Protein AF-A0A967FCB0-F1 (afd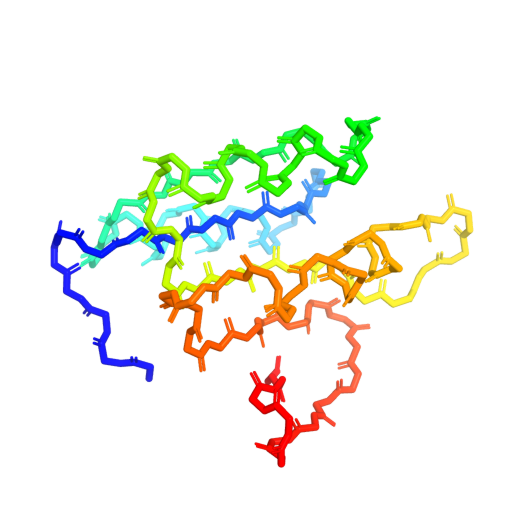b_monomer_lite)

Secondary structure (DSSP, 8-state):
----TT-EEEEE--S-HHHHHHHHHHHTTSEEEE--TTS-HHHHHHHHHHHTEEEEEEE--BTTB-HHHHHHHHGGG-TT--EEEEETS--BGGGTB-

Foldseek 3Di:
DPAAAAAEEEEADDPDPVVVCCVVVCNVGYHYHYDDLPDALVVVLVSCQVSLHQEYEWEDDDPPGCGNVSCVVNVVVRPNHQAYEYHPDDADVVVRYD

Radius of gyration: 12.09 Å; chains: 1; bounding box: 29×24×26 Å

Structure (mmCIF, N/CA/C/O backbone):
data_AF-A0A967FCB0-F1
#
_entry.id   AF-A0A967FCB0-F1
#
loop_
_atom_site.group_PDB
_atom_site.id
_atom_site.type_symbol
_atom_site.label_atom_id
_atom_site.label_alt_id
_atom_site.label_comp_id
_atom_site.label_asym_id
_atom_site.label_entity_id
_atom_site.label_seq_id
_atom_site.pdbx_PDB_ins_code
_atom_site.Cartn_x
_atom_site.Cartn_y
_atom_site.Cartn_z
_atom_site.occupancy
_atom_site.B_iso_or_equiv
_atom_site.auth_seq_id
_atom_site.auth_comp_id
_atom_site.auth_asym_id
_atom_site.auth_atom_id
_atom_site.pdbx_PDB_model_num
ATOM 1 N N . LEU A 1 1 ? -2.836 -8.493 10.810 1.00 89.00 1 LEU A N 1
ATOM 2 C CA . LEU A 1 1 ? -2.879 -7.026 10.582 1.00 89.00 1 LEU A CA 1
ATOM 3 C C . LEU A 1 1 ? -4.014 -6.307 11.327 1.00 89.00 1 LEU A C 1
ATOM 5 O O . LEU A 1 1 ? -3.859 -5.125 11.602 1.00 89.00 1 LEU A O 1
ATOM 9 N N . GLY A 1 2 ? -5.119 -6.981 11.696 1.00 93.62 2 GLY A N 1
ATOM 10 C CA . GLY A 1 2 ? -6.160 -6.385 12.555 1.00 93.62 2 GLY A CA 1
ATOM 11 C C . GLY A 1 2 ? -6.914 -5.220 11.903 1.00 93.62 2 GLY A C 1
ATOM 12 O O . GLY A 1 2 ? -7.142 -4.202 12.554 1.00 93.62 2 GLY A O 1
ATOM 13 N N . ILE A 1 3 ? -7.216 -5.360 10.610 1.00 96.62 3 ILE A N 1
ATOM 14 C CA . ILE A 1 3 ? -7.931 -4.371 9.796 1.00 96.62 3 ILE A CA 1
ATOM 15 C C . ILE A 1 3 ? -9.432 -4.592 9.950 1.00 96.62 3 ILE A C 1
ATOM 17 O O . ILE A 1 3 ? -9.886 -5.736 9.935 1.00 96.62 3 ILE A O 1
ATOM 21 N N . GLY A 1 4 ? -10.176 -3.504 10.122 1.00 97.44 4 GLY A N 1
ATOM 22 C CA . GLY A 1 4 ? -11.634 -3.507 10.155 1.00 97.44 4 GLY A CA 1
ATOM 23 C C . GLY A 1 4 ? -12.267 -2.540 9.146 1.00 97.44 4 GLY A C 1
ATOM 24 O O . GLY A 1 4 ? -11.556 -1.810 8.457 1.00 97.44 4 GLY A O 1
ATOM 25 N N . PRO A 1 5 ? -13.610 -2.457 9.114 1.00 98.00 5 PRO A N 1
ATOM 26 C CA . PRO A 1 5 ? -14.362 -1.815 8.024 1.00 98.00 5 PRO A CA 1
ATOM 27 C C . PRO A 1 5 ? -14.098 -0.320 7.794 1.00 98.00 5 PRO A C 1
ATOM 29 O O . PRO A 1 5 ? -14.519 0.231 6.784 1.00 98.00 5 PRO A O 1
ATOM 32 N N . LYS A 1 6 ? -13.453 0.360 8.748 1.00 97.94 6 LYS A N 1
ATOM 33 C CA . LYS A 1 6 ? -13.115 1.793 8.677 1.00 97.94 6 LYS A CA 1
ATOM 34 C C . LYS A 1 6 ? -11.628 2.053 8.442 1.00 97.94 6 LYS A C 1
ATOM 36 O O . LYS A 1 6 ? -11.213 3.205 8.394 1.00 97.94 6 LYS A O 1
ATOM 41 N N . ASP A 1 7 ? -10.825 1.000 8.372 1.00 98.50 7 ASP A N 1
ATOM 42 C CA . ASP A 1 7 ? -9.388 1.112 8.192 1.00 98.50 7 ASP A CA 1
ATOM 43 C C . AS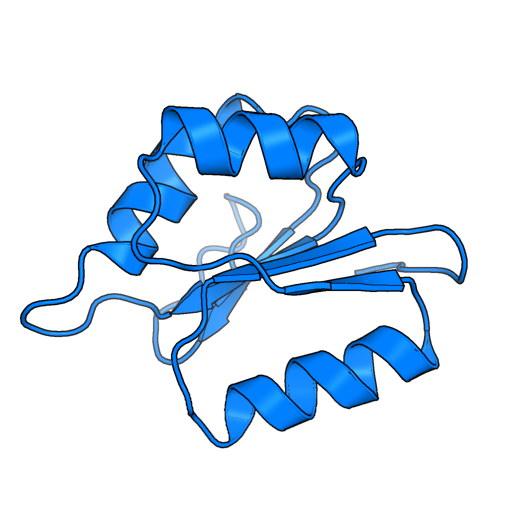P A 1 7 ? -9.043 1.176 6.707 1.00 98.50 7 ASP A C 1
ATOM 45 O O . ASP A 1 7 ? -9.622 0.453 5.894 1.00 98.50 7 ASP A O 1
ATOM 49 N N . VAL A 1 8 ? -8.066 2.018 6.369 1.00 98.75 8 VAL A N 1
ATOM 50 C CA . VAL A 1 8 ? -7.638 2.212 4.984 1.00 98.75 8 VAL A CA 1
ATOM 51 C C . VAL A 1 8 ? -6.421 1.357 4.647 1.00 98.75 8 VAL A C 1
ATOM 53 O O . VAL A 1 8 ? -5.407 1.371 5.355 1.00 98.75 8 VAL A O 1
ATOM 56 N N . ILE A 1 9 ? -6.518 0.650 3.524 1.00 98.81 9 ILE A N 1
ATOM 57 C CA . ILE A 1 9 ? -5.431 -0.070 2.867 1.00 98.81 9 ILE A CA 1
ATOM 58 C C . ILE A 1 9 ? -5.081 0.708 1.600 1.00 98.81 9 ILE A C 1
ATOM 60 O O . ILE A 1 9 ? -5.835 0.691 0.629 1.00 98.81 9 ILE A O 1
ATOM 64 N N . SER A 1 10 ? -3.938 1.386 1.597 1.00 98.81 10 SER A N 1
ATOM 65 C CA . SER A 1 10 ? -3.436 2.050 0.394 1.00 98.81 10 SER A CA 1
ATOM 66 C C . SER A 1 10 ? -2.506 1.126 -0.371 1.00 98.81 10 SER A C 1
ATOM 68 O O . SER A 1 10 ? -1.788 0.337 0.244 1.00 98.81 10 SER A O 1
ATOM 70 N N . TYR A 1 11 ? -2.462 1.232 -1.699 1.00 98.69 11 TYR A N 1
ATOM 71 C CA . TYR A 1 11 ? -1.461 0.503 -2.473 1.00 98.69 11 TYR A CA 1
ATOM 72 C C . TYR A 1 11 ? -0.795 1.328 -3.574 1.00 98.69 11 TYR A C 1
ATOM 74 O O . TYR A 1 11 ? -1.419 2.166 -4.220 1.00 98.69 11 TYR A O 1
ATOM 82 N N . LEU A 1 12 ? 0.483 1.024 -3.798 1.00 98.31 12 LEU A N 1
ATOM 83 C CA . LEU A 1 12 ? 1.351 1.514 -4.863 1.00 98.31 12 LEU A CA 1
ATOM 84 C C . LEU A 1 12 ? 1.782 0.307 -5.701 1.00 98.31 12 LEU A C 1
ATOM 86 O O . LEU A 1 12 ? 2.893 -0.204 -5.569 1.00 98.31 12 LEU A O 1
ATOM 90 N N . LEU A 1 13 ? 0.867 -0.204 -6.520 1.00 98.19 13 LEU A N 1
ATOM 91 C CA . LEU A 1 13 ? 1.100 -1.374 -7.362 1.00 98.19 13 LEU A CA 1
ATOM 92 C C . LEU A 1 13 ? 0.806 -1.029 -8.826 1.00 98.19 13 LEU A C 1
ATOM 94 O O . LEU A 1 13 ? -0.166 -0.320 -9.092 1.00 98.19 13 LEU A O 1
ATOM 98 N N . PRO A 1 14 ? 1.610 -1.530 -9.782 1.00 95.25 14 PRO A N 1
ATOM 99 C CA . PRO A 1 14 ? 1.255 -1.493 -11.197 1.00 95.25 14 PRO A CA 1
ATOM 100 C C . PRO A 1 14 ? 0.147 -2.517 -11.506 1.00 95.25 14 PRO A C 1
ATOM 102 O O . PRO A 1 14 ? -0.416 -3.135 -10.605 1.00 95.25 14 PRO A O 1
ATOM 105 N N . ASN A 1 15 ? -0.177 -2.732 -12.782 1.00 93.56 15 ASN A N 1
ATOM 106 C CA . ASN A 1 15 ? -1.184 -3.719 -13.190 1.00 93.56 15 ASN A CA 1
ATOM 107 C C . ASN A 1 15 ? -0.629 -5.153 -13.103 1.00 93.56 15 ASN A C 1
ATOM 109 O O . ASN A 1 15 ? -0.139 -5.701 -14.088 1.00 93.56 15 ASN A O 1
ATOM 113 N N . LEU A 1 16 ? -0.708 -5.750 -11.911 1.00 94.69 16 LEU A N 1
ATOM 114 C CA . LEU A 1 16 ? -0.294 -7.122 -11.607 1.00 94.69 16 LEU A CA 1
ATOM 115 C C . LEU A 1 16 ? -1.495 -7.954 -11.122 1.00 94.69 16 LEU A C 1
ATOM 117 O O . LEU A 1 16 ? -2.489 -7.389 -10.651 1.00 94.69 16 LEU A 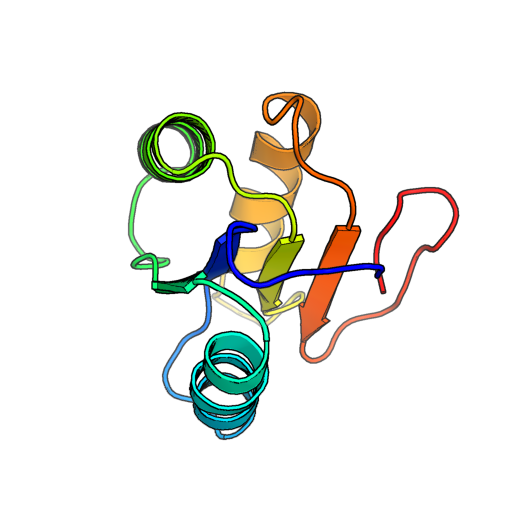O 1
ATOM 121 N N . PRO A 1 17 ? -1.417 -9.297 -11.142 1.00 96.88 17 PRO A N 1
ATOM 122 C CA . PRO A 1 17 ? -2.414 -10.140 -10.479 1.00 96.88 17 PRO A CA 1
ATOM 123 C C . PRO A 1 17 ? -2.609 -9.778 -8.997 1.00 96.88 17 PRO A C 1
ATOM 125 O O . PRO A 1 17 ? -3.738 -9.663 -8.527 1.00 96.88 17 PRO A O 1
ATOM 128 N N . GLN A 1 18 ? -1.519 -9.490 -8.280 1.00 97.44 18 GLN A N 1
ATOM 129 C CA . GLN A 1 18 ? -1.538 -9.111 -6.864 1.00 97.44 18 GLN A CA 1
ATOM 130 C C . GLN A 1 18 ? -2.334 -7.828 -6.609 1.00 97.44 18 GLN A C 1
ATOM 132 O O . GLN A 1 18 ? -2.965 -7.711 -5.564 1.00 97.44 18 GLN A O 1
ATOM 137 N N . THR A 1 19 ? -2.371 -6.898 -7.565 1.00 98.00 19 THR A N 1
ATOM 138 C CA . THR A 1 19 ? -3.172 -5.669 -7.469 1.00 98.00 19 THR A CA 1
ATOM 139 C C . THR A 1 19 ? -4.655 -5.981 -7.316 1.00 98.00 19 THR A C 1
ATOM 141 O O . THR A 1 19 ? -5.333 -5.357 -6.507 1.00 98.00 19 THR A O 1
ATOM 144 N N . HIS A 1 20 ? -5.145 -7.008 -8.011 1.00 98.06 20 HIS A N 1
ATOM 145 C CA . HIS A 1 20 ? -6.538 -7.446 -7.917 1.00 98.06 20 HIS A CA 1
ATOM 146 C C . HIS A 1 20 ? -6.815 -8.160 -6.590 1.00 98.06 20 HIS A C 1
ATOM 148 O O . HIS A 1 20 ? -7.869 -7.963 -5.990 1.00 98.06 20 HIS A O 1
ATOM 154 N N . TYR A 1 21 ? -5.849 -8.938 -6.088 1.00 97.19 21 TYR A N 1
ATOM 155 C CA . TYR A 1 21 ? -5.961 -9.576 -4.772 1.00 97.19 21 TYR A CA 1
ATOM 156 C C . TYR A 1 21 ? -6.014 -8.548 -3.643 1.00 97.19 21 TYR A C 1
ATOM 158 O O . TYR A 1 21 ? -6.811 -8.694 -2.722 1.00 97.19 21 TYR A O 1
ATOM 166 N N . VAL A 1 22 ? -5.197 -7.495 -3.728 1.00 97.88 22 VAL A N 1
ATOM 167 C CA . VAL A 1 22 ? -5.202 -6.396 -2.756 1.00 97.88 22 VAL A CA 1
ATOM 168 C C . VAL A 1 22 ? -6.494 -5.597 -2.851 1.00 97.88 22 VAL A C 1
ATOM 170 O O . VAL A 1 22 ? -7.073 -5.292 -1.814 1.00 97.88 22 VAL A O 1
ATOM 173 N N . LEU A 1 23 ? -6.964 -5.297 -4.066 1.00 98.31 23 LEU A N 1
ATOM 174 C CA . LEU A 1 23 ? -8.207 -4.561 -4.275 1.00 98.31 23 LEU A CA 1
ATOM 175 C C . LEU A 1 23 ? -9.402 -5.303 -3.668 1.00 98.31 23 LEU A C 1
ATOM 177 O O . LEU A 1 23 ? -10.001 -4.823 -2.713 1.00 98.31 23 LEU A O 1
ATOM 181 N N . TRP A 1 24 ? -9.706 -6.510 -4.140 1.00 97.94 24 TRP A N 1
ATOM 182 C CA . TRP A 1 24 ? -10.901 -7.224 -3.677 1.00 97.94 24 TRP A CA 1
ATOM 183 C C . TRP A 1 24 ? -10.751 -7.783 -2.262 1.00 97.94 24 TRP A C 1
ATOM 185 O O . TRP A 1 24 ? -11.695 -7.756 -1.476 1.00 97.94 24 TRP A O 1
ATOM 195 N N . GLY A 1 25 ? -9.561 -8.277 -1.909 1.00 97.06 25 GLY A N 1
ATOM 196 C CA . GLY A 1 25 ? -9.290 -8.785 -0.566 1.00 97.06 25 GLY A CA 1
ATOM 197 C C . GLY A 1 25 ? -9.290 -7.678 0.488 1.00 97.06 25 GLY A C 1
ATOM 198 O O . GLY A 1 25 ? -9.753 -7.896 1.605 1.00 97.06 25 GLY A O 1
ATOM 199 N N . GLY A 1 26 ? -8.813 -6.483 0.132 1.00 97.69 26 GLY A N 1
ATOM 200 C CA . GLY A 1 26 ? -8.887 -5.308 0.990 1.00 97.69 26 GLY A CA 1
ATOM 201 C C . GLY A 1 26 ? -10.319 -4.803 1.153 1.00 97.69 26 GLY A C 1
ATOM 202 O O . GLY A 1 26 ? -10.747 -4.576 2.282 1.00 97.69 26 GLY A O 1
ATOM 203 N N . GLU A 1 27 ? -11.083 -4.704 0.060 1.00 98.06 27 GLU A N 1
ATOM 204 C CA . GLU A 1 27 ? -12.493 -4.276 0.079 1.00 98.06 27 GLU A CA 1
ATOM 205 C C . GLU A 1 27 ? -13.394 -5.234 0.867 1.00 98.06 27 GLU A C 1
ATOM 207 O O . GLU A 1 27 ? -14.403 -4.816 1.431 1.00 98.06 27 GLU A O 1
ATOM 212 N N . ALA A 1 28 ? -13.015 -6.510 0.975 1.00 97.88 28 ALA A N 1
ATOM 213 C CA . ALA A 1 28 ? -13.739 -7.474 1.796 1.00 97.88 28 ALA A CA 1
ATOM 214 C C . ALA A 1 28 ? -13.715 -7.141 3.303 1.00 97.88 28 ALA A C 1
ATOM 216 O O . ALA A 1 28 ? -14.558 -7.645 4.046 1.00 97.88 28 ALA A O 1
ATOM 217 N N . VAL A 1 29 ? -12.755 -6.332 3.778 1.00 97.12 29 VAL A N 1
ATOM 218 C CA . VAL A 1 29 ? -12.553 -6.066 5.217 1.00 97.12 29 VAL A CA 1
ATOM 219 C C . VAL A 1 29 ? -12.389 -4.592 5.586 1.00 97.12 29 VAL A C 1
ATOM 221 O O . VAL A 1 29 ? -12.542 -4.258 6.760 1.00 97.12 29 VAL A O 1
ATOM 224 N N . GLY A 1 30 ? -12.070 -3.718 4.632 1.00 97.94 30 GLY A N 1
ATOM 225 C CA . GLY A 1 30 ? -11.748 -2.312 4.862 1.00 97.94 30 GLY A CA 1
ATOM 226 C C . GLY A 1 30 ? -11.921 -1.459 3.605 1.00 97.94 30 GLY A C 1
ATOM 227 O O . GLY A 1 30 ? -12.582 -1.855 2.649 1.00 97.94 30 GLY A O 1
ATOM 228 N N . ILE A 1 31 ? -11.331 -0.266 3.615 1.00 98.75 31 ILE A N 1
ATOM 229 C CA . ILE A 1 31 ? -11.425 0.696 2.512 1.00 98.75 31 ILE A CA 1
ATOM 230 C C . ILE A 1 31 ? -10.126 0.638 1.715 1.00 98.75 31 ILE A C 1
ATOM 232 O O . ILE A 1 31 ? -9.053 0.907 2.257 1.00 98.75 31 ILE A O 1
ATOM 236 N N . VAL A 1 32 ? -10.208 0.312 0.428 1.00 98.69 32 VAL A N 1
ATOM 237 C CA . VAL A 1 32 ? -9.028 0.308 -0.439 1.00 98.69 32 VAL A CA 1
ATOM 238 C C . VAL A 1 32 ? -8.835 1.675 -1.079 1.00 98.69 32 VAL A C 1
ATOM 240 O O . VAL A 1 32 ? -9.770 2.275 -1.601 1.00 98.69 32 VAL A O 1
ATOM 243 N N . ASN A 1 33 ? -7.597 2.157 -1.040 1.00 98.69 33 ASN A N 1
ATOM 244 C CA . ASN A 1 33 ? -7.172 3.424 -1.617 1.00 98.69 33 ASN A CA 1
ATOM 245 C C . ASN A 1 33 ? -6.033 3.183 -2.629 1.00 98.69 33 ASN A C 1
ATOM 247 O O . ASN A 1 33 ? -4.853 3.199 -2.266 1.00 98.69 33 ASN A O 1
ATOM 251 N N . PRO A 1 34 ? -6.357 2.913 -3.904 1.00 98.38 34 PRO A N 1
ATOM 252 C CA . PRO A 1 34 ? -5.362 2.825 -4.966 1.00 98.38 34 PRO A CA 1
ATOM 253 C C . PRO A 1 34 ? -4.658 4.171 -5.162 1.00 98.38 34 PRO A C 1
ATOM 255 O O . PRO A 1 34 ? -5.315 5.189 -5.373 1.00 98.38 34 PRO A O 1
ATOM 258 N N . ILE A 1 35 ? -3.325 4.188 -5.153 1.00 98.50 35 ILE A N 1
ATOM 259 C CA . ILE A 1 35 ? -2.540 5.403 -5.395 1.00 98.50 35 ILE A CA 1
ATOM 260 C C . ILE A 1 35 ? -1.685 5.201 -6.642 1.00 98.50 35 ILE A C 1
ATOM 262 O O . ILE A 1 35 ? -1.019 4.179 -6.798 1.00 98.50 35 ILE A O 1
ATOM 266 N N . ASN A 1 36 ? -1.678 6.194 -7.535 1.00 97.62 36 ASN A N 1
ATOM 267 C CA . ASN A 1 36 ? -0.827 6.165 -8.720 1.00 97.62 36 ASN A CA 1
ATOM 268 C C . ASN A 1 36 ? 0.666 6.168 -8.305 1.00 97.62 36 ASN A C 1
ATOM 270 O O . ASN A 1 36 ? 1.134 7.171 -7.758 1.00 97.62 36 ASN A O 1
ATOM 274 N N . PRO A 1 37 ? 1.443 5.105 -8.602 1.00 96.00 37 PRO A N 1
ATOM 275 C CA . PRO A 1 37 ? 2.852 5.010 -8.207 1.00 96.00 37 PRO A CA 1
ATOM 276 C C . PRO A 1 37 ? 3.774 6.019 -8.914 1.00 96.00 37 PRO A C 1
ATOM 278 O O . PRO A 1 37 ? 4.922 6.219 -8.500 1.00 96.00 37 PRO A O 1
ATOM 281 N N . LEU A 1 38 ? 3.296 6.664 -9.982 1.00 96.00 38 LEU A N 1
ATOM 282 C CA . LEU A 1 38 ? 4.048 7.683 -10.715 1.00 96.00 38 LEU A CA 1
ATOM 283 C C . LEU A 1 38 ? 4.065 9.043 -10.009 1.00 96.00 38 LEU A C 1
ATOM 285 O O . LEU A 1 38 ? 4.875 9.885 -10.376 1.00 96.00 38 LEU A O 1
ATOM 289 N N . LEU A 1 39 ? 3.231 9.250 -8.988 1.00 98.19 39 LEU A N 1
ATOM 290 C CA . LEU A 1 39 ? 3.238 10.483 -8.203 1.00 98.19 39 LEU A CA 1
ATOM 291 C C . LEU A 1 39 ? 4.548 10.660 -7.426 1.00 98.19 39 LEU A C 1
ATOM 293 O O . LEU A 1 39 ? 5.259 9.695 -7.122 1.00 98.19 39 LEU A O 1
ATOM 297 N N . GLU A 1 40 ? 4.851 11.907 -7.083 1.00 97.75 40 GLU A N 1
ATOM 298 C CA . GLU A 1 40 ? 5.982 12.240 -6.222 1.00 97.75 40 GLU A CA 1
ATOM 299 C C . GLU A 1 40 ? 5.773 11.705 -4.793 1.00 97.75 40 GLU A C 1
ATOM 301 O O . GLU A 1 40 ? 4.631 11.658 -4.316 1.00 97.75 40 GLU A O 1
ATOM 306 N N . PRO A 1 41 ? 6.850 11.333 -4.066 1.00 98.12 41 PRO A N 1
ATOM 307 C CA . PRO A 1 41 ? 6.746 10.823 -2.698 1.00 98.12 41 PRO A CA 1
ATOM 308 C C . PRO A 1 41 ? 5.938 11.740 -1.771 1.00 98.12 41 PRO A C 1
ATOM 310 O O . PRO A 1 41 ? 5.131 11.262 -0.977 1.00 98.12 41 PRO A O 1
ATOM 313 N N . SER A 1 42 ? 6.108 13.061 -1.889 1.00 97.81 42 SER A N 1
ATOM 314 C CA . SER A 1 42 ? 5.384 14.045 -1.076 1.00 97.81 42 SER A CA 1
ATOM 315 C C . SER A 1 42 ? 3.870 13.973 -1.283 1.00 97.81 42 SER A C 1
ATOM 317 O O . SER A 1 42 ? 3.129 13.984 -0.302 1.00 97.81 42 SER A O 1
ATOM 319 N N . THR A 1 43 ? 3.414 13.829 -2.528 1.00 98.56 43 THR A N 1
ATOM 320 C CA . THR A 1 43 ? 1.993 13.689 -2.869 1.00 98.56 43 THR A CA 1
ATOM 321 C C . THR A 1 43 ? 1.439 12.346 -2.403 1.00 98.56 43 THR A C 1
ATOM 323 O O . THR A 1 43 ? 0.344 12.292 -1.849 1.00 98.56 43 THR A O 1
ATOM 326 N N . ILE A 1 44 ? 2.200 11.257 -2.561 1.00 98.69 44 ILE A N 1
ATOM 327 C CA . ILE A 1 44 ? 1.801 9.940 -2.042 1.00 98.69 44 ILE A CA 1
ATOM 328 C C . ILE A 1 44 ? 1.628 10.006 -0.519 1.00 98.69 44 ILE A C 1
ATOM 330 O O . ILE A 1 44 ? 0.611 9.552 0.002 1.00 98.69 44 ILE A O 1
ATOM 334 N N . ARG A 1 45 ? 2.588 10.607 0.196 1.00 98.56 45 ARG A N 1
ATOM 335 C CA . ARG A 1 45 ? 2.519 10.825 1.649 1.00 98.56 45 ARG A CA 1
ATOM 336 C C . ARG A 1 45 ? 1.263 11.601 2.036 1.00 98.56 45 ARG A C 1
ATOM 338 O O . ARG A 1 45 ? 0.578 11.196 2.969 1.00 98.56 45 ARG A O 1
ATOM 345 N N . GLU A 1 46 ? 0.945 12.684 1.330 1.00 98.50 46 GLU A N 1
ATOM 346 C CA . GLU A 1 46 ? -0.248 13.499 1.593 1.00 98.50 46 GLU A CA 1
ATOM 347 C C . GLU A 1 46 ? -1.545 12.717 1.398 1.00 98.50 46 GLU A C 1
ATOM 349 O O . GLU A 1 46 ? -2.412 12.765 2.269 1.00 98.50 46 GLU A O 1
ATOM 354 N N . ILE A 1 47 ? -1.654 11.932 0.323 1.00 98.62 47 ILE A N 1
ATOM 355 C CA . ILE A 1 47 ? -2.807 11.054 0.089 1.00 98.62 47 ILE A CA 1
ATOM 356 C C . ILE A 1 47 ? -2.908 9.997 1.197 1.00 98.62 47 ILE A C 1
ATOM 358 O O . ILE A 1 47 ? -3.987 9.781 1.755 1.00 98.62 47 ILE A O 1
ATOM 362 N N . CYS A 1 48 ? -1.795 9.352 1.554 1.00 98.62 48 CYS A N 1
ATOM 363 C CA . CYS A 1 48 ? -1.764 8.347 2.615 1.00 98.62 48 CYS A CA 1
ATOM 364 C C . CYS A 1 48 ? -2.173 8.933 3.975 1.00 98.62 48 CYS A C 1
ATOM 366 O O . CYS A 1 48 ? -2.934 8.310 4.716 1.00 98.62 48 CYS A O 1
ATOM 368 N N . HIS A 1 49 ? -1.698 10.138 4.291 1.00 98.12 49 HIS A N 1
ATOM 369 C CA . HIS A 1 49 ? -2.035 10.843 5.521 1.00 98.12 49 HIS A CA 1
ATOM 370 C C . HIS A 1 49 ? -3.510 11.265 5.542 1.00 98.12 49 HIS A C 1
ATOM 372 O O . HIS A 1 49 ? -4.214 10.976 6.506 1.00 98.12 49 HIS A O 1
ATOM 378 N N . ALA A 1 50 ? -3.998 11.896 4.471 1.00 98.12 50 ALA A N 1
ATOM 379 C CA . ALA A 1 50 ? -5.383 12.358 4.363 1.00 98.12 50 ALA A CA 1
ATOM 380 C C . ALA A 1 50 ? -6.397 11.205 4.412 1.00 98.12 50 ALA A C 1
ATOM 382 O O . ALA A 1 50 ? -7.478 11.358 4.975 1.00 98.12 50 ALA A O 1
ATOM 383 N N . SER A 1 51 ? -6.037 10.044 3.863 1.00 97.94 51 SER A N 1
ATOM 384 C CA . SER A 1 51 ? -6.868 8.837 3.911 1.00 97.94 51 SER A CA 1
ATOM 385 C C . SER A 1 51 ? -6.769 8.068 5.232 1.00 97.94 51 SER A C 1
ATOM 387 O O . SER A 1 51 ? -7.574 7.178 5.467 1.00 97.94 51 SER A O 1
ATOM 389 N N . GLY A 1 52 ? -5.810 8.372 6.113 1.00 97.69 52 GLY A N 1
ATOM 390 C CA . GLY A 1 52 ? -5.601 7.581 7.329 1.00 97.69 52 GLY A CA 1
ATOM 391 C C . GLY A 1 52 ? -5.109 6.161 7.026 1.00 97.69 52 GLY A C 1
ATOM 392 O O . GLY A 1 52 ? -5.577 5.192 7.625 1.00 97.69 52 GLY A O 1
ATOM 393 N N . THR A 1 53 ? -4.179 6.034 6.075 1.00 98.62 53 THR A N 1
ATOM 394 C CA . THR A 1 53 ? -3.599 4.749 5.658 1.00 98.62 53 THR A CA 1
ATOM 395 C C . THR A 1 53 ? -3.055 3.968 6.852 1.00 98.62 53 THR A C 1
ATOM 397 O O . THR A 1 53 ? -2.141 4.419 7.542 1.00 98.62 53 THR A O 1
ATOM 400 N N . LYS A 1 54 ? -3.593 2.763 7.056 1.00 98.50 54 LYS A N 1
ATOM 401 C CA . LYS A 1 54 ? -3.205 1.846 8.134 1.00 98.50 54 LYS A CA 1
ATOM 402 C C . LYS A 1 54 ? -2.310 0.715 7.643 1.00 98.50 54 LYS A C 1
ATOM 404 O O . LYS A 1 54 ? -1.464 0.235 8.395 1.00 98.50 54 LYS A O 1
ATOM 409 N N . VAL A 1 55 ? -2.477 0.309 6.387 1.00 98.62 55 VAL A N 1
ATOM 410 C CA . VAL A 1 55 ? -1.594 -0.631 5.685 1.00 98.62 55 VAL A CA 1
ATOM 411 C C . VAL A 1 55 ? -1.231 -0.031 4.338 1.00 98.62 55 VAL A C 1
ATOM 413 O O . VAL A 1 55 ? -2.115 0.432 3.621 1.00 98.62 55 VAL A O 1
ATOM 416 N N . LEU A 1 56 ? 0.054 -0.059 3.996 1.00 98.69 56 LEU A N 1
ATOM 417 C CA . LEU A 1 56 ? 0.544 0.316 2.674 1.00 98.69 56 LEU A CA 1
ATOM 418 C C . LEU A 1 56 ? 1.021 -0.941 1.947 1.00 98.69 56 LEU A C 1
ATOM 420 O O . LEU A 1 56 ? 1.872 -1.659 2.455 1.00 98.69 56 LEU A O 1
ATOM 424 N N . VAL A 1 57 ? 0.502 -1.217 0.759 1.00 98.75 57 VAL A N 1
ATOM 425 C CA . VAL A 1 57 ? 0.992 -2.310 -0.088 1.00 98.75 57 VAL A CA 1
ATOM 426 C C . VAL A 1 57 ? 1.831 -1.719 -1.211 1.00 98.75 57 VAL A C 1
ATOM 428 O O . VAL A 1 57 ? 1.379 -0.811 -1.901 1.00 98.75 57 VAL A O 1
ATOM 431 N N . ALA A 1 58 ? 3.046 -2.208 -1.418 1.00 98.56 58 ALA A N 1
ATOM 432 C CA . ALA A 1 58 ? 3.941 -1.675 -2.440 1.00 98.56 58 ALA A CA 1
ATOM 433 C C . ALA A 1 58 ? 4.694 -2.796 -3.153 1.00 98.56 58 ALA A C 1
ATOM 435 O O . ALA A 1 58 ? 4.973 -3.844 -2.568 1.00 98.56 58 ALA A O 1
ATOM 436 N N . LEU A 1 59 ? 5.033 -2.569 -4.422 1.00 98.31 59 LEU A N 1
ATOM 437 C CA . LEU A 1 59 ? 5.954 -3.441 -5.144 1.00 98.31 59 LEU A CA 1
ATOM 438 C C . LEU A 1 59 ? 7.342 -3.344 -4.489 1.00 98.31 59 LEU A C 1
ATOM 440 O O . LEU A 1 59 ? 7.792 -2.241 -4.175 1.00 98.31 59 LEU A O 1
ATOM 444 N N . GLY A 1 60 ? 7.992 -4.487 -4.268 1.00 97.69 60 GLY A N 1
ATOM 445 C CA . GLY A 1 60 ? 9.393 -4.574 -3.853 1.00 97.69 60 GLY A CA 1
ATOM 446 C C . GLY A 1 60 ? 10.350 -4.071 -4.937 1.00 97.69 60 GLY A C 1
ATOM 447 O O . GLY A 1 60 ? 9.922 -3.519 -5.953 1.00 97.69 60 GLY A O 1
ATOM 448 N N . GLU A 1 61 ? 11.658 -4.232 -4.734 1.00 95.88 61 GLU A N 1
ATOM 449 C CA . GLU A 1 61 ? 12.635 -3.795 -5.728 1.00 95.88 61 GLU A CA 1
ATOM 450 C C . GLU A 1 61 ? 12.421 -4.513 -7.054 1.00 95.88 61 GLU A C 1
ATOM 452 O O . GLU A 1 61 ? 12.417 -5.741 -7.144 1.00 95.88 61 GLU A O 1
ATOM 457 N N . PHE A 1 62 ? 12.297 -3.717 -8.107 1.00 92.75 62 PHE A N 1
ATOM 458 C CA . PHE A 1 62 ? 12.190 -4.207 -9.464 1.00 92.75 62 PHE A CA 1
ATOM 459 C C . PHE A 1 62 ? 13.010 -3.295 -10.384 1.00 92.75 62 PHE A C 1
ATOM 461 O O . PHE A 1 62 ? 12.934 -2.073 -10.229 1.00 92.75 62 PHE A O 1
ATOM 468 N N . PRO A 1 63 ? 13.793 -3.835 -11.337 1.00 92.75 63 PRO A N 1
ATOM 469 C CA . PRO A 1 63 ? 14.603 -3.015 -12.235 1.00 92.75 63 PRO A CA 1
ATOM 470 C C . PRO A 1 63 ? 13.778 -1.933 -12.949 1.00 92.75 63 PRO A C 1
ATOM 472 O O . PRO A 1 63 ? 12.768 -2.230 -13.585 1.00 92.75 63 PRO A O 1
ATOM 475 N N . GLY A 1 64 ? 14.212 -0.674 -12.839 1.00 91.56 64 GLY A N 1
ATOM 476 C CA . GLY A 1 64 ? 13.527 0.477 -13.441 1.00 91.56 64 GLY A CA 1
ATOM 477 C C . GLY A 1 64 ? 12.281 0.962 -12.688 1.00 91.56 64 GLY A C 1
ATOM 478 O O . GLY A 1 64 ? 11.563 1.816 -13.204 1.00 91.56 64 GLY A O 1
ATOM 479 N N . SER A 1 65 ? 12.010 0.438 -11.489 1.00 95.31 65 SER A N 1
ATOM 480 C CA . SER A 1 65 ? 10.917 0.885 -10.626 1.00 95.31 65 SER A CA 1
ATOM 481 C C . SER A 1 65 ? 11.443 1.520 -9.342 1.00 95.31 65 SER A C 1
ATOM 483 O O . SER A 1 65 ? 12.232 0.916 -8.622 1.00 95.31 65 SER A O 1
ATOM 485 N N . GLU A 1 66 ? 10.918 2.702 -9.021 1.00 96.69 66 GLU A N 1
ATOM 486 C CA . GLU A 1 66 ? 11.209 3.427 -7.775 1.00 96.69 66 GLU A CA 1
ATOM 487 C C . GLU A 1 66 ? 10.092 3.267 -6.724 1.00 96.69 66 GLU A C 1
ATOM 489 O O . GLU A 1 66 ? 10.026 4.007 -5.743 1.00 96.69 66 GLU A O 1
ATOM 494 N N . ILE A 1 67 ? 9.150 2.340 -6.934 1.00 98.12 67 ILE A N 1
ATOM 495 C CA . ILE A 1 67 ? 7.960 2.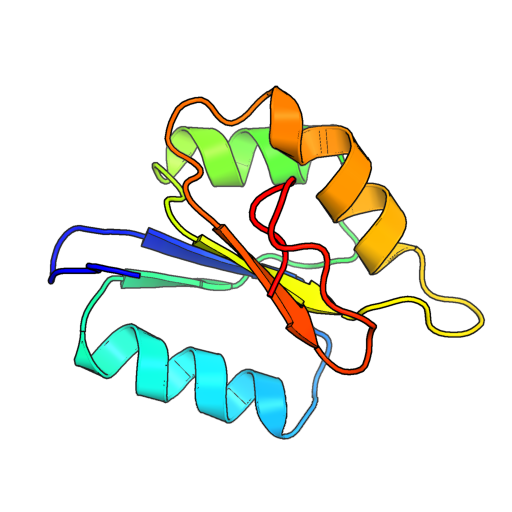197 -6.079 1.00 98.12 67 ILE A CA 1
ATOM 496 C C . ILE A 1 67 ? 8.346 1.892 -4.630 1.00 98.12 67 ILE A C 1
ATOM 498 O O . ILE A 1 67 ? 7.824 2.525 -3.707 1.00 98.12 67 ILE A O 1
ATOM 502 N N . TRP A 1 68 ? 9.270 0.952 -4.425 1.00 98.06 68 TRP A N 1
ATOM 503 C CA . TRP A 1 68 ? 9.706 0.572 -3.086 1.00 98.06 68 TRP A CA 1
ATOM 504 C C . TRP A 1 68 ? 10.409 1.728 -2.368 1.00 98.06 68 TRP A C 1
ATOM 506 O O . TRP A 1 68 ? 10.139 2.002 -1.200 1.00 98.06 68 TRP A O 1
ATOM 516 N N . GLN A 1 69 ? 11.273 2.443 -3.083 1.00 97.75 69 GLN A N 1
ATOM 517 C CA . GLN A 1 69 ? 12.023 3.593 -2.595 1.00 97.75 69 GLN A CA 1
ATOM 518 C C . GLN A 1 69 ? 11.058 4.692 -2.144 1.00 97.75 69 GLN A C 1
ATOM 520 O O . GLN A 1 69 ? 11.194 5.209 -1.035 1.00 97.75 69 GLN A O 1
ATOM 525 N N . LYS A 1 70 ? 10.025 4.981 -2.948 1.00 98.19 70 LYS A N 1
ATOM 526 C CA . LYS A 1 70 ? 8.959 5.931 -2.598 1.00 98.19 70 LYS A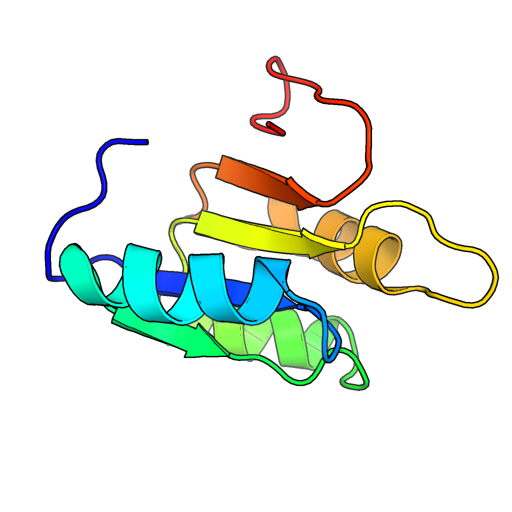 CA 1
ATOM 527 C C . LYS A 1 70 ? 8.190 5.494 -1.348 1.00 98.19 70 LYS A C 1
ATOM 529 O O . LYS A 1 70 ? 8.020 6.298 -0.437 1.00 98.19 70 LYS A O 1
ATOM 534 N N . ALA A 1 71 ? 7.758 4.232 -1.274 1.00 98.12 71 ALA A N 1
ATOM 535 C CA . ALA A 1 71 ? 7.032 3.703 -0.116 1.00 98.12 71 ALA A CA 1
ATOM 536 C C . ALA A 1 71 ? 7.880 3.747 1.170 1.00 98.12 71 ALA A C 1
ATOM 538 O O . ALA A 1 71 ? 7.400 4.158 2.227 1.00 98.12 71 ALA A O 1
ATOM 539 N N . SER A 1 72 ? 9.157 3.373 1.070 1.00 97.12 72 SER A N 1
ATOM 540 C CA . SER A 1 72 ? 10.107 3.385 2.183 1.00 97.12 72 SER A CA 1
ATOM 541 C C . SER A 1 72 ? 10.408 4.804 2.669 1.00 97.12 72 SER A C 1
ATOM 543 O O . SER A 1 72 ? 10.451 5.041 3.877 1.00 97.12 72 SER A O 1
ATOM 545 N N . ALA A 1 73 ? 10.545 5.764 1.748 1.00 97.00 73 ALA A N 1
ATOM 546 C CA . ALA A 1 73 ? 10.825 7.159 2.074 1.00 97.00 73 ALA A CA 1
ATOM 547 C C . ALA A 1 73 ? 9.711 7.810 2.908 1.00 97.00 73 ALA A C 1
ATOM 549 O O . ALA A 1 73 ? 10.009 8.583 3.811 1.00 97.00 73 ALA A O 1
ATOM 550 N N . ILE A 1 74 ? 8.443 7.476 2.645 1.00 97.56 74 ILE A N 1
ATOM 551 C CA . ILE A 1 74 ? 7.301 8.129 3.308 1.00 97.56 74 ILE A CA 1
ATOM 552 C C . ILE A 1 74 ? 6.829 7.417 4.577 1.00 97.56 74 ILE A C 1
ATOM 554 O O . ILE A 1 74 ? 6.057 7.987 5.343 1.00 97.56 74 ILE A O 1
ATOM 558 N N . ARG A 1 75 ? 7.238 6.162 4.813 1.00 95.38 75 ARG A N 1
ATOM 559 C CA . ARG A 1 75 ? 6.619 5.310 5.846 1.00 95.38 75 ARG A CA 1
ATOM 560 C C . ARG A 1 75 ? 6.687 5.893 7.256 1.00 95.38 75 ARG A C 1
ATOM 562 O O . ARG A 1 75 ? 5.752 5.724 8.029 1.00 95.38 75 ARG A O 1
ATOM 569 N N . LYS A 1 76 ? 7.793 6.570 7.586 1.00 94.25 76 LYS A N 1
ATOM 570 C CA . LYS A 1 76 ? 8.032 7.143 8.921 1.00 94.25 76 LYS A CA 1
ATOM 571 C C . LYS A 1 76 ? 7.202 8.404 9.172 1.00 94.25 76 LYS A C 1
ATOM 573 O O . LYS A 1 76 ? 7.010 8.772 10.325 1.00 94.25 76 LYS A O 1
ATOM 578 N N . ASP A 1 77 ? 6.657 8.998 8.112 1.00 96.38 77 ASP A N 1
ATOM 579 C CA . ASP A 1 77 ? 5.817 10.194 8.170 1.00 96.38 77 ASP A CA 1
ATOM 580 C C . ASP A 1 77 ? 4.316 9.858 8.253 1.00 96.38 77 ASP A C 1
ATOM 582 O O . ASP A 1 77 ? 3.470 10.752 8.215 1.00 96.38 77 ASP A O 1
ATOM 586 N N . LEU A 1 78 ? 3.963 8.569 8.340 1.00 97.12 78 LEU A N 1
ATOM 587 C CA . LEU A 1 78 ? 2.585 8.084 8.396 1.00 97.12 78 LEU A CA 1
ATOM 588 C C . LEU A 1 78 ? 2.268 7.550 9.806 1.00 97.12 78 LEU A C 1
ATOM 590 O O . LEU A 1 78 ? 2.438 6.359 10.062 1.00 97.12 78 LEU A O 1
ATOM 594 N N . PRO A 1 79 ? 1.763 8.386 10.734 1.00 93.56 79 PRO A N 1
ATOM 595 C CA . PRO A 1 79 ? 1.590 8.004 12.141 1.00 93.56 79 PRO A CA 1
ATOM 596 C C . PRO A 1 79 ? 0.572 6.872 12.366 1.00 93.56 79 PRO A C 1
ATOM 598 O O . PRO A 1 79 ? 0.619 6.193 13.388 1.00 93.56 79 PRO A O 1
ATOM 601 N N . GLY A 1 80 ? -0.358 6.667 11.428 1.00 94.25 80 GLY A N 1
ATOM 602 C CA . GLY A 1 80 ? -1.352 5.589 11.475 1.00 94.25 80 GLY A CA 1
ATOM 603 C C . GLY A 1 80 ? -0.898 4.272 10.836 1.00 94.25 80 GLY A C 1
ATOM 604 O O . GLY A 1 80 ? -1.619 3.275 10.943 1.00 94.25 80 GLY A O 1
ATOM 605 N N . LEU A 1 81 ? 0.266 4.252 10.178 1.00 98.06 81 LEU A N 1
ATOM 606 C CA . LEU A 1 81 ? 0.743 3.096 9.430 1.00 98.06 81 LEU A CA 1
ATOM 607 C C . LEU A 1 81 ? 1.190 1.986 10.386 1.00 98.06 81 LEU A C 1
ATOM 609 O O . LEU A 1 81 ? 2.084 2.171 11.206 1.00 98.06 81 LEU A O 1
ATOM 613 N N . LYS A 1 82 ? 0.572 0.809 10.262 1.00 97.12 82 LYS A N 1
ATOM 614 C CA . LYS A 1 82 ? 0.869 -0.368 11.092 1.00 97.12 82 LYS A CA 1
ATOM 615 C C . LYS A 1 82 ? 1.728 -1.410 10.396 1.00 97.12 82 LYS A C 1
ATOM 617 O O . LYS A 1 82 ? 2.399 -2.179 11.074 1.00 97.12 82 LYS A O 1
ATOM 622 N N . ALA A 1 83 ? 1.630 -1.496 9.076 1.00 98.12 83 ALA A N 1
ATOM 623 C CA . ALA A 1 83 ? 2.324 -2.506 8.297 1.00 98.12 83 ALA A CA 1
ATOM 624 C C . ALA A 1 83 ? 2.525 -2.045 6.858 1.00 98.12 83 ALA A C 1
ATOM 626 O O . ALA A 1 83 ? 1.675 -1.345 6.296 1.00 98.12 83 ALA A O 1
ATOM 627 N N . ILE A 1 84 ? 3.613 -2.512 6.255 1.00 98.50 84 ILE A N 1
ATOM 628 C CA . ILE A 1 84 ? 3.813 -2.472 4.812 1.00 98.50 84 ILE A CA 1
ATOM 629 C C . ILE A 1 84 ? 3.791 -3.903 4.293 1.00 98.50 84 ILE A C 1
ATOM 631 O O . ILE A 1 84 ? 4.515 -4.746 4.812 1.00 98.50 84 ILE A O 1
ATOM 635 N N . ILE A 1 85 ? 2.979 -4.170 3.273 1.00 98.44 85 ILE A N 1
ATOM 636 C CA . ILE A 1 85 ? 3.029 -5.436 2.538 1.00 98.44 85 ILE A CA 1
ATOM 637 C C . ILE A 1 85 ? 3.880 -5.230 1.297 1.00 98.44 85 ILE A C 1
ATOM 639 O O . ILE A 1 85 ? 3.557 -4.405 0.436 1.00 98.44 85 ILE A O 1
ATOM 643 N N . ARG A 1 86 ? 4.969 -5.981 1.204 1.00 98.31 86 ARG A N 1
ATOM 644 C CA . ARG A 1 86 ? 5.938 -5.883 0.126 1.00 98.31 86 ARG A CA 1
ATOM 645 C C . ARG A 1 86 ? 5.724 -7.000 -0.881 1.00 98.31 86 ARG A C 1
ATOM 647 O O . ARG A 1 86 ? 6.097 -8.152 -0.685 1.00 98.31 86 ARG A O 1
ATOM 654 N N . VAL A 1 87 ? 5.150 -6.641 -2.017 1.00 98.00 87 VAL A N 1
ATOM 655 C CA . VAL A 1 87 ? 4.873 -7.594 -3.089 1.00 98.00 87 VAL A CA 1
ATOM 656 C C . VAL A 1 87 ? 6.165 -7.929 -3.834 1.00 98.00 87 VAL A C 1
ATOM 658 O O . VAL A 1 87 ? 6.835 -7.029 -4.327 1.00 98.00 87 VAL A O 1
ATOM 661 N N . MET A 1 88 ? 6.490 -9.220 -3.957 1.00 95.25 88 MET A N 1
ATOM 662 C CA . MET A 1 88 ? 7.709 -9.717 -4.624 1.00 95.25 88 MET A CA 1
ATOM 663 C C . MET A 1 88 ? 9.028 -9.197 -4.020 1.00 95.25 88 MET A C 1
ATOM 665 O O . MET A 1 88 ? 10.010 -9.026 -4.736 1.00 95.25 88 MET A O 1
ATOM 669 N N . GLY A 1 89 ? 9.068 -8.951 -2.710 1.00 94.94 89 GLY A N 1
ATOM 670 C CA . GLY A 1 89 ? 10.296 -8.599 -1.995 1.00 94.94 89 GLY A CA 1
ATOM 671 C C . GLY A 1 89 ? 10.458 -9.403 -0.707 1.00 94.94 89 GLY A C 1
ATOM 672 O O . GLY A 1 89 ? 9.590 -10.193 -0.346 1.00 94.94 89 GLY A O 1
ATOM 673 N N . SER A 1 90 ? 11.580 -9.210 -0.015 1.00 95.44 90 SER A N 1
ATOM 674 C CA . SER A 1 90 ? 11.810 -9.818 1.299 1.00 95.44 90 SER A CA 1
ATOM 675 C C . SER A 1 90 ? 11.047 -9.091 2.409 1.00 95.44 90 SER A C 1
ATOM 677 O O . SER A 1 90 ? 10.869 -7.870 2.341 1.00 95.44 90 SER A O 1
ATOM 679 N N . SER A 1 91 ? 10.659 -9.833 3.444 1.00 96.12 91 SER A N 1
ATOM 680 C CA . SER A 1 91 ? 10.087 -9.287 4.674 1.00 96.12 91 SER A CA 1
ATOM 681 C C . SER A 1 91 ? 11.169 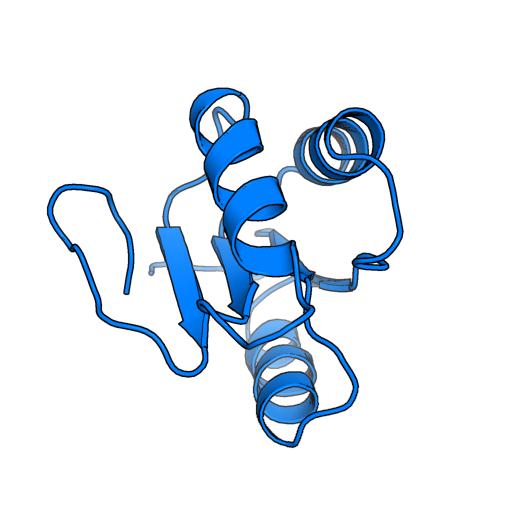-8.744 5.619 1.00 96.12 91 SER A C 1
ATOM 683 O O . SER A 1 91 ? 12.333 -9.149 5.571 1.00 96.12 91 SER A O 1
ATOM 685 N N . ASP A 1 92 ? 10.763 -7.822 6.491 1.00 96.75 92 ASP A N 1
ATOM 686 C CA . ASP A 1 92 ? 11.520 -7.350 7.652 1.00 96.75 92 ASP A CA 1
ATOM 687 C C . ASP A 1 92 ? 10.528 -7.009 8.773 1.00 96.75 92 ASP A C 1
ATOM 689 O O . ASP A 1 92 ? 10.064 -5.876 8.930 1.00 96.75 92 ASP A O 1
ATOM 693 N N . GLU A 1 93 ? 10.160 -8.031 9.545 1.00 95.19 93 GLU A N 1
ATOM 694 C CA . GLU A 1 93 ? 9.113 -7.919 10.564 1.00 95.19 93 GLU A CA 1
ATOM 695 C C . GLU A 1 93 ? 9.475 -6.950 11.695 1.00 95.19 93 GLU A C 1
ATOM 697 O O . GLU A 1 93 ? 8.580 -6.361 12.302 1.00 95.19 93 GLU A O 1
ATOM 702 N N . LYS A 1 94 ? 10.774 -6.734 11.957 1.00 95.00 94 LYS A N 1
ATOM 703 C CA . LYS A 1 94 ? 11.230 -5.759 12.963 1.00 95.00 94 LYS A CA 1
ATOM 704 C C . LYS A 1 94 ? 10.829 -4.337 12.582 1.00 95.00 94 LYS A C 1
ATOM 706 O O . LYS A 1 94 ? 10.584 -3.514 13.457 1.00 95.00 94 LYS A O 1
ATOM 711 N N . GLU A 1 95 ? 10.719 -4.084 11.282 1.00 94.12 95 GLU A N 1
ATOM 712 C CA . GLU A 1 95 ? 10.321 -2.810 10.696 1.00 94.12 95 GLU A CA 1
ATOM 713 C C . GLU A 1 95 ? 8.849 -2.800 10.235 1.00 94.12 95 GLU A C 1
ATOM 715 O O . GLU A 1 95 ? 8.425 -1.867 9.548 1.00 94.12 95 GLU A O 1
ATOM 720 N N . GLY A 1 96 ? 8.064 -3.831 10.580 1.00 96.31 96 GLY A N 1
ATOM 721 C CA . GLY A 1 96 ? 6.663 -3.965 10.167 1.00 96.31 96 GLY A CA 1
ATOM 722 C C . GLY A 1 96 ? 6.478 -4.179 8.661 1.00 96.31 96 GLY A C 1
ATOM 723 O O . GLY A 1 96 ? 5.435 -3.805 8.116 1.00 96.31 96 GLY A O 1
ATOM 724 N N . ILE A 1 97 ? 7.488 -4.735 7.982 1.00 98.12 97 ILE A N 1
ATOM 725 C CA . ILE A 1 97 ? 7.440 -5.092 6.561 1.00 98.12 97 ILE A CA 1
ATOM 726 C C . ILE A 1 97 ? 7.188 -6.596 6.443 1.00 98.12 97 ILE A C 1
ATOM 728 O O . ILE A 1 97 ? 7.972 -7.398 6.953 1.00 98.12 97 ILE A O 1
ATOM 732 N N . TYR A 1 98 ? 6.126 -6.963 5.732 1.00 96.88 98 TYR A N 1
ATOM 733 C CA . TYR A 1 98 ? 5.712 -8.347 5.505 1.00 96.88 98 TYR A CA 1
ATOM 734 C C . TYR A 1 98 ? 5.740 -8.702 4.025 1.00 96.88 98 TYR A C 1
ATOM 736 O O . TYR A 1 98 ? 5.343 -7.839 3.207 1.00 96.88 98 TYR A O 1
#

Sequence (98 aa):
LGIGPKDVISYLLPNLPQTHYVLWGGEAVGIVNPINPLLEPSTIREICHASGTKVLVALGEFPGSEIWQKASAIRKDLPGLKAIIRVMGSSDEKEGIY

pLDDT: mean 97.12, std 1.82, range [89.0, 98.81]